Protein AF-A0A9N9HLI1-F1 (afdb_monomer_lite)

Secondary structure (DSSP, 8-state):
-------HHHHHHHT-SSHHHHHHHHHHH-HHHHHHHHHHHHHHHIIIIIS-----------------SS-TTSPPPPPPHHHHHHHHHHHHHTTTS-HHHHHHHHHHHHHT-TTSGGG--

pLDDT: mean 71.02, std 17.31, range [34.47, 93.25]

Foldseek 3Di:
DDDPDDDPLSVLVVPAPALVSSLVVCCVPPVPCCVVCVVVSVVVRCVVPVPPPPDDDDDDDDDDPDDPPDPPDDPDPDDDLLSVQCVVQVVVCVVPDDPVVSVVVSVVCQVVDPSNPVVVD

Sequence (121 aa):
MKVNKKTFLQEIITSSKSKKELIKKLSREDPEYLIENLKNIEYVANIIYETPKNVNNKESESENDNNEELLKKKTKKSPTPYNNFVKKEYPKLKDDYEHDQILRVIGTRWKTSPKNPKNNS

Radius of gyration: 20.71 Å; chains: 1; bounding box: 43×42×48 Å

InterPro domains:
  IPR036910 High mobility group box domain superfamily [SSF47095] (72-118)

Organism: NCBI:txid1348616

Structure (mmCIF, N/CA/C/O backbone):
data_AF-A0A9N9HLI1-F1
#
_entry.id   AF-A0A9N9HLI1-F1
#
loop_
_atom_site.group_PDB
_atom_site.id
_atom_site.type_symbol
_atom_site.label_atom_id
_atom_site.label_alt_id
_atom_site.label_comp_id
_atom_site.label_asym_id
_atom_site.label_entity_id
_atom_site.label_seq_id
_atom_site.pdbx_PDB_ins_code
_atom_site.Cartn_x
_atom_site.Cartn_y
_atom_site.Cartn_z
_atom_site.occupancy
_atom_site.B_iso_or_equiv
_atom_site.auth_seq_id
_atom_site.auth_comp_id
_atom_site.auth_asym_id
_atom_site.auth_atom_id
_atom_site.pdbx_PDB_model_num
ATOM 1 N N . MET A 1 1 ? 7.138 -20.804 -21.938 1.00 43.19 1 MET A N 1
ATOM 2 C CA . MET A 1 1 ? 8.103 -19.750 -21.547 1.00 43.19 1 MET A CA 1
ATOM 3 C C . MET A 1 1 ? 7.328 -18.481 -21.217 1.00 43.19 1 MET A C 1
ATOM 5 O O . MET A 1 1 ? 6.696 -17.939 -22.112 1.00 43.19 1 MET A O 1
ATOM 9 N N . LYS A 1 2 ? 7.299 -18.033 -19.954 1.00 45.66 2 LYS A N 1
ATOM 10 C CA . LYS A 1 2 ? 6.738 -16.716 -19.602 1.00 45.66 2 LYS A CA 1
ATOM 11 C C . LYS A 1 2 ? 7.844 -15.677 -19.773 1.00 45.66 2 LYS A C 1
ATOM 13 O O . LYS A 1 2 ? 8.841 -15.724 -19.061 1.00 45.66 2 LYS A O 1
ATOM 18 N N . VAL A 1 3 ? 7.692 -14.781 -20.744 1.00 48.59 3 VAL A N 1
ATOM 19 C CA . VAL A 1 3 ? 8.620 -13.663 -20.945 1.00 48.59 3 VAL A CA 1
ATOM 20 C C . VAL A 1 3 ? 8.213 -12.573 -19.960 1.00 48.59 3 VAL A C 1
ATOM 22 O O . VAL A 1 3 ? 7.190 -11.920 -20.151 1.00 48.59 3 VAL A O 1
ATOM 25 N N . ASN A 1 4 ? 8.970 -12.416 -18.876 1.00 53.78 4 ASN A N 1
ATOM 26 C CA . ASN A 1 4 ? 8.754 -11.334 -17.919 1.00 53.78 4 ASN A CA 1
ATOM 27 C C . ASN A 1 4 ? 9.244 -10.032 -18.566 1.00 53.78 4 ASN A C 1
ATOM 29 O O . ASN A 1 4 ? 10.428 -9.701 -18.500 1.00 53.78 4 ASN A O 1
ATOM 33 N N . LYS A 1 5 ? 8.354 -9.331 -19.275 1.00 60.19 5 LYS A N 1
ATOM 34 C CA . LYS A 1 5 ? 8.668 -8.013 -19.830 1.00 60.19 5 LYS A CA 1
ATOM 35 C C . LYS A 1 5 ? 8.666 -7.014 -18.682 1.00 60.19 5 LYS A C 1
ATOM 37 O O . LYS A 1 5 ? 7.616 -6.745 -18.102 1.00 60.19 5 LYS A O 1
ATOM 42 N N . LYS A 1 6 ? 9.847 -6.502 -18.342 1.00 70.62 6 LYS A N 1
ATOM 43 C CA . LYS A 1 6 ? 9.965 -5.378 -17.417 1.00 70.62 6 LYS A CA 1
ATOM 44 C C . LYS A 1 6 ? 9.283 -4.166 -18.038 1.00 70.62 6 LYS A C 1
ATOM 46 O O . LYS A 1 6 ? 9.361 -3.955 -19.246 1.00 70.62 6 LYS A O 1
ATOM 51 N N . THR A 1 7 ? 8.587 -3.393 -17.216 1.00 78.38 7 THR A N 1
ATOM 52 C CA . THR A 1 7 ? 8.066 -2.103 -17.669 1.00 78.38 7 THR A CA 1
ATOM 53 C C . THR A 1 7 ? 9.225 -1.125 -17.842 1.00 78.38 7 THR A C 1
ATOM 55 O O . THR A 1 7 ? 10.256 -1.244 -17.180 1.00 78.38 7 THR A O 1
ATOM 58 N N . PHE A 1 8 ? 9.047 -0.124 -18.696 1.00 72.75 8 PHE A N 1
ATOM 59 C CA . PHE A 1 8 ? 10.024 0.945 -18.909 1.00 72.75 8 PHE A CA 1
ATOM 60 C C . PHE A 1 8 ? 10.506 1.588 -17.590 1.00 72.75 8 PHE A C 1
ATOM 62 O O . PHE A 1 8 ? 11.700 1.764 -17.356 1.00 72.75 8 PHE A O 1
ATOM 69 N N . LEU A 1 9 ? 9.583 1.817 -16.651 1.00 67.56 9 LEU A N 1
ATOM 70 C CA . LEU A 1 9 ? 9.904 2.316 -15.312 1.00 67.56 9 LEU A CA 1
ATOM 71 C C . LEU A 1 9 ? 10.782 1.346 -14.510 1.00 67.56 9 LEU A C 1
ATOM 73 O O . LEU A 1 9 ? 11.715 1.771 -13.830 1.00 67.56 9 LEU A O 1
ATOM 77 N N . GLN A 1 10 ? 10.524 0.040 -14.599 1.00 74.81 10 GLN A N 1
ATOM 78 C CA . GLN A 1 10 ? 11.361 -0.968 -13.944 1.00 74.81 10 GLN A CA 1
ATOM 79 C C . GLN A 1 10 ? 12.767 -1.015 -14.550 1.00 74.81 10 GLN A C 1
ATOM 81 O O . GLN A 1 10 ? 13.736 -1.222 -13.817 1.00 74.81 10 GLN A O 1
ATOM 86 N N . GLU A 1 11 ? 12.913 -0.794 -15.855 1.00 78.69 11 GLU A N 1
ATOM 87 C CA . GLU A 1 11 ? 14.224 -0.694 -16.510 1.00 78.69 11 GLU A CA 1
ATOM 88 C C . GLU A 1 11 ? 14.999 0.547 -16.049 1.00 78.69 11 GLU A C 1
ATOM 90 O O . GLU A 1 11 ? 16.181 0.451 -15.702 1.00 78.69 11 GLU A O 1
ATOM 95 N N . ILE A 1 12 ? 14.338 1.700 -15.933 1.00 77.81 12 ILE A N 1
ATOM 96 C CA . ILE A 1 12 ? 14.969 2.926 -15.423 1.00 77.81 12 ILE A CA 1
ATOM 97 C C . ILE A 1 12 ? 15.395 2.761 -13.958 1.00 77.81 12 ILE A C 1
ATOM 99 O O . ILE A 1 12 ? 16.516 3.135 -13.599 1.00 77.81 12 ILE A O 1
ATOM 103 N N . ILE A 1 13 ? 14.543 2.164 -13.119 1.00 77.56 13 ILE A N 1
ATOM 104 C CA . ILE A 1 13 ? 14.856 1.912 -11.705 1.00 77.56 13 ILE A CA 1
ATOM 105 C C . ILE A 1 13 ? 16.039 0.948 -11.587 1.00 77.56 13 ILE A C 1
ATOM 107 O O . ILE A 1 13 ? 17.009 1.249 -10.895 1.00 77.56 13 ILE A O 1
ATOM 111 N N . THR A 1 14 ? 16.002 -0.183 -12.297 1.00 78.56 14 THR A N 1
ATOM 112 C CA . THR A 1 14 ? 17.055 -1.209 -12.198 1.00 78.56 14 THR A CA 1
ATOM 113 C C . THR A 1 14 ? 18.383 -0.784 -12.827 1.00 78.56 14 THR A C 1
ATOM 115 O O . THR A 1 14 ? 19.431 -1.272 -12.411 1.00 78.56 14 THR A O 1
ATOM 118 N N . SER A 1 15 ? 18.372 0.147 -13.784 1.00 79.19 15 SER A N 1
ATOM 119 C CA . SER A 1 15 ? 19.589 0.678 -14.416 1.00 79.19 15 SER A CA 1
ATOM 120 C C . SER A 1 15 ? 20.225 1.862 -13.676 1.00 79.19 15 SER A C 1
ATOM 122 O O . SER A 1 15 ? 21.291 2.335 -14.081 1.00 79.19 15 SER A O 1
ATOM 124 N N . SER A 1 16 ? 19.589 2.390 -12.630 1.00 82.06 16 SER A N 1
ATOM 125 C CA . SER A 1 16 ? 20.070 3.566 -11.896 1.00 82.06 16 SER A CA 1
ATOM 126 C C . SER A 1 16 ? 20.941 3.179 -10.702 1.00 82.06 16 SER A C 1
ATOM 128 O O . SER A 1 16 ? 20.543 2.379 -9.860 1.00 82.06 16 SER A O 1
ATOM 130 N N . LYS A 1 17 ? 22.134 3.779 -10.581 1.00 80.94 17 LYS A N 1
ATOM 131 C CA . LYS A 1 17 ? 23.092 3.433 -9.513 1.00 80.94 17 LYS A CA 1
ATOM 132 C C . LYS A 1 17 ? 22.940 4.297 -8.261 1.00 80.94 17 LYS A C 1
ATOM 134 O O . LYS A 1 17 ? 23.508 3.980 -7.221 1.00 80.94 17 LYS A O 1
ATOM 139 N N . SER A 1 18 ? 22.197 5.400 -8.350 1.00 76.31 18 SER A N 1
ATOM 140 C CA . SER A 1 18 ? 21.976 6.330 -7.240 1.00 76.31 18 SER A CA 1
ATOM 141 C C . SER A 1 18 ? 20.653 7.085 -7.374 1.00 76.31 18 SER A C 1
ATOM 143 O O . SER A 1 18 ? 20.154 7.275 -8.484 1.00 76.31 18 SER A O 1
ATOM 145 N N . LYS A 1 19 ? 20.141 7.611 -6.250 1.00 72.12 19 LYS A N 1
ATOM 146 C CA . LYS A 1 19 ? 18.962 8.500 -6.187 1.00 72.12 19 LYS A CA 1
ATOM 147 C C . LYS A 1 19 ? 19.048 9.656 -7.189 1.00 72.12 19 LYS A C 1
ATOM 149 O O . LYS A 1 19 ? 18.105 9.910 -7.931 1.00 72.12 19 LYS A O 1
ATOM 154 N N . LYS A 1 20 ? 20.205 10.323 -7.262 1.00 75.44 20 LYS A N 1
ATOM 155 C CA . LYS A 1 20 ? 20.428 11.459 -8.171 1.00 75.44 20 LYS A CA 1
ATOM 156 C C . LYS A 1 20 ? 20.383 11.045 -9.646 1.00 75.44 20 LYS A C 1
ATOM 158 O O . LYS A 1 20 ? 19.895 11.805 -10.477 1.00 75.44 20 LYS A O 1
ATOM 163 N N . GLU A 1 21 ? 20.883 9.854 -9.974 1.00 75.19 21 GLU A N 1
ATOM 164 C CA . GLU A 1 21 ? 20.860 9.323 -11.341 1.00 75.19 21 GLU A CA 1
ATOM 165 C C . GLU A 1 21 ? 19.450 8.893 -11.764 1.00 75.19 21 GLU A C 1
ATOM 167 O O . GLU A 1 21 ? 19.029 9.228 -12.870 1.00 75.19 21 GLU A O 1
ATOM 172 N N . LEU A 1 22 ? 18.707 8.235 -10.868 1.00 79.88 22 LEU A N 1
ATOM 173 C CA . LEU A 1 22 ? 17.322 7.818 -11.096 1.00 79.88 22 LEU A CA 1
ATOM 174 C C . LEU A 1 22 ? 16.418 9.012 -11.402 1.00 79.88 22 LEU A C 1
ATOM 176 O O . LEU A 1 22 ? 15.719 9.020 -12.413 1.00 79.88 22 LEU A O 1
ATOM 180 N N . ILE A 1 23 ? 16.492 10.049 -10.562 1.00 72.25 23 ILE A N 1
ATOM 181 C CA . ILE A 1 23 ? 15.722 11.281 -10.755 1.00 72.25 23 ILE A CA 1
ATOM 182 C C . ILE A 1 23 ? 16.087 11.911 -12.103 1.00 72.25 23 ILE A C 1
ATOM 184 O O . ILE A 1 23 ? 15.197 12.248 -12.870 1.00 72.25 23 ILE A O 1
ATOM 188 N N . LYS A 1 24 ? 17.379 11.990 -12.451 1.00 73.69 24 LYS A N 1
ATOM 189 C CA . LYS A 1 24 ? 17.833 12.581 -13.721 1.00 73.69 24 LYS A CA 1
ATOM 190 C C . LYS A 1 24 ? 17.352 11.813 -14.960 1.00 73.69 24 LYS A C 1
ATOM 192 O O . LYS A 1 24 ? 17.070 12.450 -15.973 1.00 73.69 24 LYS A O 1
ATOM 197 N N . LYS A 1 25 ? 17.295 10.476 -14.907 1.00 74.31 25 LYS A N 1
ATOM 198 C CA . LYS A 1 25 ? 16.776 9.642 -16.006 1.00 74.31 25 LYS A CA 1
ATOM 199 C C . LYS A 1 25 ? 15.261 9.797 -16.148 1.00 74.31 25 LYS A C 1
ATOM 201 O O . LYS A 1 25 ? 14.798 10.081 -17.246 1.00 74.31 25 LYS A O 1
ATOM 206 N N . LEU A 1 26 ? 14.517 9.740 -15.040 1.00 75.06 26 LEU A N 1
ATOM 207 C CA . LEU A 1 26 ? 13.068 9.974 -15.036 1.00 75.06 26 LEU A CA 1
ATOM 208 C C . LEU A 1 26 ? 12.714 11.384 -15.528 1.00 75.06 26 LEU A C 1
ATOM 210 O O . LEU A 1 26 ? 11.857 11.521 -16.387 1.00 75.06 26 LEU A O 1
ATOM 214 N N . SER A 1 27 ? 13.432 12.424 -15.084 1.00 70.44 27 SER A N 1
ATOM 215 C CA . SER A 1 27 ? 13.210 13.802 -15.556 1.00 70.44 27 SER A CA 1
ATOM 216 C C . SER A 1 27 ? 13.443 13.983 -17.056 1.00 70.44 27 SER A C 1
ATOM 218 O O . SER A 1 27 ? 12.910 14.923 -17.635 1.00 70.44 27 SER A O 1
ATOM 220 N N . ARG A 1 28 ? 14.308 13.164 -17.667 1.00 73.12 28 ARG A N 1
ATOM 221 C CA . ARG A 1 28 ? 14.642 13.266 -19.093 1.00 73.12 28 ARG A CA 1
ATOM 222 C C . ARG A 1 28 ? 13.663 12.518 -19.978 1.00 73.12 28 ARG A C 1
ATOM 224 O O . ARG A 1 28 ? 13.389 13.002 -21.068 1.00 73.12 28 ARG A O 1
ATOM 231 N N . GLU A 1 29 ? 13.214 11.347 -19.543 1.00 70.44 29 GLU A N 1
ATOM 232 C CA . GLU A 1 29 ? 12.400 10.475 -20.389 1.00 70.44 29 GLU A CA 1
ATOM 233 C C . GLU A 1 29 ? 10.897 10.589 -20.119 1.00 70.44 29 GLU A C 1
ATOM 235 O O . GLU A 1 29 ? 10.121 10.387 -21.045 1.00 70.44 29 GLU A O 1
ATOM 240 N N . ASP A 1 30 ? 10.480 10.970 -18.905 1.00 68.06 30 ASP A N 1
ATOM 241 C CA . ASP A 1 30 ? 9.068 11.202 -18.577 1.00 68.06 30 ASP A CA 1
ATOM 242 C C . ASP A 1 30 ? 8.902 12.264 -17.462 1.00 68.06 30 ASP A C 1
ATOM 244 O O . ASP A 1 30 ? 8.787 11.945 -16.267 1.00 68.06 30 ASP A O 1
ATOM 248 N N . PRO A 1 31 ? 8.943 13.561 -17.823 1.00 65.25 31 PRO A N 1
ATOM 249 C CA . PRO A 1 31 ? 8.857 14.647 -16.854 1.00 65.25 31 PRO A CA 1
ATOM 250 C C . PRO A 1 31 ? 7.470 14.761 -16.207 1.00 65.25 31 PRO A C 1
ATOM 252 O O . PRO A 1 31 ? 7.391 15.168 -15.050 1.00 65.25 31 PRO A O 1
ATOM 255 N N . GLU A 1 32 ? 6.392 14.391 -16.904 1.00 62.81 32 GLU A N 1
ATOM 256 C CA . GLU A 1 32 ? 5.023 14.451 -16.371 1.00 62.81 32 GLU A CA 1
ATOM 257 C C . GLU A 1 32 ? 4.792 13.364 -15.319 1.00 62.81 32 GLU A C 1
ATOM 259 O O . GLU A 1 32 ? 4.321 13.675 -14.221 1.00 62.81 32 GLU A O 1
ATOM 264 N N . TYR A 1 33 ? 5.236 12.128 -15.582 1.00 65.94 33 TYR A N 1
ATOM 265 C CA . TYR A 1 33 ? 5.204 11.053 -14.590 1.00 65.94 33 TYR A CA 1
ATOM 266 C C . TYR A 1 33 ? 6.021 11.404 -13.348 1.00 65.94 33 TYR A C 1
ATOM 268 O O . TYR A 1 33 ? 5.592 11.138 -12.222 1.00 65.94 33 TYR A O 1
ATOM 276 N N . LEU A 1 34 ? 7.194 12.021 -13.536 1.00 65.94 34 LEU A N 1
ATOM 277 C CA . LEU A 1 34 ? 7.996 12.510 -12.422 1.00 65.94 34 LEU A CA 1
ATOM 278 C C . LEU A 1 34 ? 7.225 13.562 -11.621 1.00 65.94 34 LEU A C 1
ATOM 280 O O . LEU A 1 34 ? 7.170 13.447 -10.403 1.00 65.94 34 LEU A O 1
ATOM 284 N N . ILE A 1 35 ? 6.617 14.556 -12.271 1.00 65.94 35 ILE A N 1
ATOM 285 C CA . ILE A 1 35 ? 5.874 15.622 -11.585 1.00 65.94 35 ILE A CA 1
ATOM 286 C C . ILE A 1 35 ? 4.711 15.052 -10.763 1.00 65.94 35 ILE A C 1
ATOM 288 O O . ILE A 1 35 ? 4.567 15.400 -9.589 1.00 65.94 35 ILE A O 1
ATOM 292 N N . GLU A 1 36 ? 3.927 14.144 -11.342 1.00 67.00 36 GLU A N 1
ATOM 293 C CA . GLU A 1 36 ? 2.790 13.505 -10.671 1.00 67.00 36 GLU A CA 1
ATOM 294 C C . GLU A 1 36 ? 3.236 12.617 -9.495 1.00 67.00 36 GLU A C 1
ATOM 296 O O . GLU A 1 36 ? 2.612 12.610 -8.431 1.00 67.00 36 GLU A O 1
ATOM 301 N N . ASN A 1 37 ? 4.362 11.913 -9.647 1.00 66.50 37 ASN A N 1
ATOM 302 C CA . ASN A 1 37 ? 4.812 10.889 -8.703 1.00 66.50 37 ASN A CA 1
ATOM 303 C C . ASN A 1 37 ? 6.036 11.285 -7.867 1.00 66.50 37 ASN A C 1
ATOM 305 O O . ASN A 1 37 ? 6.588 10.438 -7.164 1.00 66.50 37 ASN A O 1
ATOM 309 N N . LEU A 1 38 ? 6.452 12.554 -7.877 1.00 67.06 38 LEU A N 1
ATOM 310 C CA . LEU A 1 38 ? 7.659 13.057 -7.199 1.00 67.06 38 LEU A CA 1
ATOM 311 C C . LEU A 1 38 ? 7.714 12.647 -5.723 1.00 67.06 38 LEU A C 1
ATOM 313 O O . LEU A 1 38 ? 8.739 12.153 -5.260 1.00 67.06 38 LEU A O 1
ATOM 317 N N . LYS A 1 39 ? 6.589 12.767 -5.006 1.00 64.38 39 LYS A N 1
ATOM 318 C CA . LYS A 1 39 ? 6.475 12.366 -3.592 1.00 64.38 39 LYS A CA 1
ATOM 319 C C . LYS A 1 39 ? 6.661 10.858 -3.392 1.00 64.38 39 LYS A C 1
ATOM 321 O O . LYS A 1 39 ? 7.292 10.440 -2.425 1.00 64.38 39 LYS A O 1
ATOM 326 N N . ASN A 1 40 ? 6.140 10.046 -4.312 1.00 71.69 40 ASN A N 1
ATOM 327 C CA . ASN A 1 40 ? 6.269 8.588 -4.270 1.00 71.69 40 ASN A CA 1
ATOM 328 C C . ASN A 1 40 ? 7.701 8.155 -4.616 1.00 71.69 40 ASN A C 1
ATOM 330 O O . ASN A 1 40 ? 8.255 7.273 -3.964 1.00 71.69 40 ASN A O 1
ATOM 334 N N . ILE A 1 41 ? 8.324 8.806 -5.600 1.00 67.12 41 ILE A N 1
ATOM 335 C CA . ILE A 1 41 ? 9.710 8.555 -6.013 1.00 67.12 41 ILE A CA 1
ATOM 336 C C . ILE A 1 41 ? 10.683 8.959 -4.903 1.00 67.12 41 ILE A C 1
ATOM 338 O O . ILE A 1 41 ? 11.610 8.209 -4.607 1.00 67.12 41 ILE A O 1
ATOM 342 N N . GLU A 1 42 ? 10.463 10.101 -4.250 1.00 67.06 42 GLU A N 1
ATOM 343 C CA . GLU A 1 42 ? 11.259 10.546 -3.103 1.00 67.06 42 GLU A CA 1
ATOM 344 C C . GLU A 1 42 ? 11.142 9.568 -1.928 1.00 67.06 42 GLU A C 1
ATOM 346 O O . GLU A 1 42 ? 12.157 9.156 -1.363 1.00 67.06 42 GLU A O 1
ATOM 351 N N . TYR A 1 43 ? 9.924 9.115 -1.624 1.00 69.81 43 TYR A N 1
ATOM 352 C CA . TYR A 1 43 ? 9.673 8.104 -0.601 1.00 69.81 43 TYR A CA 1
ATOM 353 C C . TYR A 1 43 ? 10.395 6.777 -0.893 1.00 69.81 43 TYR A C 1
ATOM 355 O O . TYR A 1 43 ? 11.112 6.256 -0.036 1.00 69.81 43 TYR A O 1
ATOM 363 N N . VAL A 1 44 ? 10.274 6.251 -2.117 1.00 65.94 44 VAL A N 1
ATOM 364 C CA . VAL A 1 44 ? 10.951 5.014 -2.544 1.00 65.94 44 VAL A CA 1
ATOM 365 C C . VAL A 1 44 ? 12.471 5.184 -2.531 1.00 65.94 44 VAL A C 1
ATOM 367 O O . VAL A 1 44 ? 13.190 4.301 -2.066 1.00 65.94 44 VAL A O 1
ATOM 370 N N . ALA A 1 45 ? 12.984 6.326 -2.985 1.00 65.50 45 ALA A N 1
ATOM 371 C CA . ALA A 1 45 ? 14.413 6.595 -2.976 1.00 65.50 45 ALA A CA 1
ATOM 372 C C . ALA A 1 45 ? 14.981 6.693 -1.552 1.00 65.50 45 ALA A C 1
ATOM 374 O O . ALA A 1 45 ? 16.094 6.221 -1.324 1.00 65.50 45 ALA A O 1
ATOM 375 N N . ASN A 1 46 ? 14.227 7.234 -0.590 1.00 68.50 46 ASN A N 1
ATOM 376 C CA . ASN A 1 46 ? 14.633 7.240 0.818 1.00 68.50 46 ASN A CA 1
ATOM 377 C C . ASN A 1 46 ? 14.709 5.812 1.377 1.00 68.50 46 ASN A C 1
ATOM 379 O O . ASN A 1 46 ? 15.683 5.475 2.045 1.00 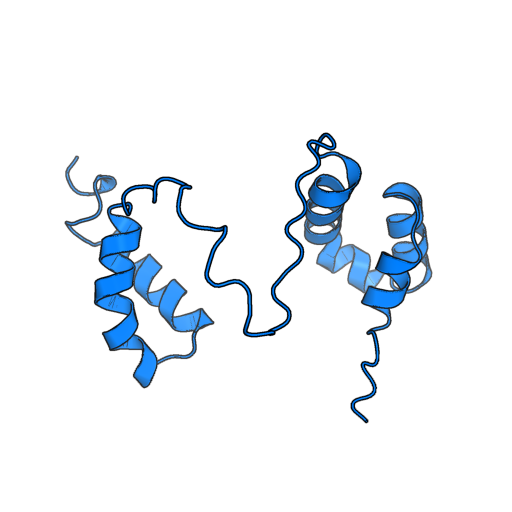68.50 46 ASN A O 1
ATOM 383 N N . ILE A 1 47 ? 13.752 4.945 1.024 1.00 67.94 47 ILE A N 1
ATOM 384 C CA . ILE A 1 47 ? 13.777 3.521 1.401 1.00 67.94 47 ILE A CA 1
ATOM 385 C C . ILE A 1 47 ? 14.986 2.792 0.791 1.00 67.94 47 ILE A C 1
ATOM 387 O O . ILE A 1 47 ? 15.627 1.980 1.458 1.00 67.94 47 ILE A O 1
ATOM 391 N N . ILE A 1 48 ? 15.318 3.058 -0.471 1.00 66.12 48 ILE A N 1
ATOM 392 C CA . ILE A 1 48 ? 16.381 2.319 -1.169 1.00 66.12 48 ILE A CA 1
ATOM 393 C C . ILE A 1 48 ? 17.777 2.826 -0.787 1.00 66.12 48 ILE A C 1
ATOM 395 O O . ILE A 1 48 ? 18.698 2.024 -0.627 1.00 66.12 48 ILE A O 1
ATOM 399 N N . TYR A 1 49 ? 17.954 4.143 -0.665 1.00 63.75 49 TYR A N 1
ATOM 400 C CA . TYR A 1 49 ? 19.283 4.758 -0.617 1.00 63.75 49 TYR A CA 1
ATOM 401 C C . TYR A 1 49 ? 19.635 5.429 0.713 1.00 63.75 49 TYR A C 1
ATOM 403 O O . TYR A 1 49 ? 20.823 5.572 0.994 1.00 63.75 49 TYR A O 1
ATOM 411 N N . GLU A 1 50 ? 18.654 5.847 1.516 1.00 63.88 50 GLU A N 1
ATOM 412 C CA . GLU A 1 50 ? 18.900 6.566 2.779 1.00 63.88 50 GLU A CA 1
ATOM 413 C C . GLU A 1 50 ? 18.669 5.695 4.017 1.00 63.88 50 GLU A C 1
ATOM 415 O O . GLU A 1 50 ? 19.166 6.012 5.099 1.00 63.88 50 GLU A O 1
ATOM 420 N N . THR A 1 51 ? 17.987 4.557 3.876 1.00 52.78 51 THR A N 1
ATOM 421 C CA . THR A 1 51 ? 17.918 3.574 4.956 1.00 52.78 51 THR A CA 1
ATOM 422 C C . THR A 1 51 ? 19.323 3.017 5.204 1.00 52.78 51 THR A C 1
ATOM 424 O O . THR A 1 51 ? 19.947 2.506 4.268 1.00 52.78 51 THR A O 1
ATOM 427 N N . PRO A 1 52 ? 19.862 3.088 6.438 1.00 48.25 52 PRO A N 1
ATOM 428 C CA . PRO A 1 52 ? 21.149 2.480 6.739 1.00 48.25 52 PRO A CA 1
ATOM 429 C C . PRO A 1 52 ? 21.082 1.004 6.347 1.00 48.25 52 PRO A C 1
ATOM 431 O O . PRO A 1 52 ? 20.112 0.325 6.689 1.00 48.25 52 PRO A O 1
ATOM 434 N N . LYS A 1 53 ? 22.099 0.519 5.618 1.00 50.56 53 LYS A N 1
ATOM 435 C CA . LYS A 1 53 ? 22.290 -0.901 5.287 1.00 50.56 53 LYS A CA 1
ATOM 436 C C . LYS A 1 53 ? 22.443 -1.721 6.574 1.00 50.56 53 LYS A C 1
ATOM 438 O O . LYS A 1 53 ? 23.529 -2.182 6.905 1.00 50.56 53 LYS A O 1
ATOM 443 N N . ASN A 1 54 ? 21.355 -1.935 7.301 1.00 42.06 54 ASN A N 1
ATOM 444 C CA . ASN A 1 54 ? 21.202 -3.106 8.134 1.00 42.06 54 ASN A CA 1
ATOM 445 C C . ASN A 1 54 ? 20.693 -4.199 7.200 1.00 42.06 54 ASN A C 1
ATOM 447 O O . ASN A 1 54 ? 19.498 -4.331 6.936 1.00 42.06 54 ASN A O 1
ATOM 451 N N . VAL A 1 55 ? 21.660 -4.882 6.596 1.00 48.03 55 VAL A N 1
ATOM 452 C CA . VAL A 1 55 ? 21.449 -6.017 5.712 1.00 48.03 55 VAL A CA 1
ATOM 453 C C . VAL A 1 55 ? 20.659 -7.062 6.484 1.00 48.03 55 VAL A C 1
ATOM 455 O O . VAL A 1 55 ? 21.200 -7.767 7.324 1.00 48.03 55 VAL A O 1
ATOM 458 N N . ASN A 1 56 ? 19.371 -7.159 6.183 1.00 36.06 56 ASN A N 1
ATOM 459 C CA . ASN A 1 56 ? 18.688 -8.436 6.094 1.00 36.06 56 ASN A CA 1
ATOM 460 C C . ASN A 1 56 ? 17.549 -8.298 5.091 1.00 36.06 56 ASN A C 1
ATOM 462 O O . ASN A 1 56 ? 16.442 -7.867 5.412 1.00 36.06 56 ASN A O 1
ATOM 466 N N . ASN A 1 57 ? 17.909 -8.657 3.860 1.00 49.31 57 ASN A N 1
ATOM 467 C CA . ASN A 1 57 ? 17.054 -8.875 2.708 1.00 49.31 57 ASN A CA 1
ATOM 468 C C . ASN A 1 57 ? 15.677 -9.417 3.098 1.00 49.31 57 ASN A C 1
ATOM 470 O O . ASN A 1 57 ? 15.548 -10.497 3.678 1.00 49.31 57 ASN A O 1
ATOM 474 N N . LYS A 1 58 ? 14.648 -8.689 2.677 1.00 42.00 58 LYS A N 1
ATOM 475 C CA . LYS A 1 58 ? 13.356 -9.262 2.323 1.00 42.00 58 LYS A CA 1
ATOM 476 C C . LYS A 1 58 ? 12.895 -8.598 1.036 1.00 42.00 58 LYS A C 1
ATOM 478 O O . LYS A 1 58 ? 12.112 -7.655 1.050 1.00 42.00 58 LYS A O 1
ATOM 483 N N . GLU A 1 59 ? 13.430 -9.104 -0.067 1.00 40.47 59 GLU A N 1
ATOM 484 C CA . GLU A 1 59 ? 12.668 -9.151 -1.303 1.00 40.47 59 GLU A CA 1
ATOM 485 C C . GLU A 1 59 ? 11.574 -10.208 -1.122 1.00 40.47 59 GLU A C 1
ATOM 487 O O . GLU A 1 59 ? 11.817 -11.328 -0.669 1.00 40.47 59 GLU A O 1
ATOM 492 N N . SER A 1 60 ? 10.357 -9.737 -1.361 1.00 40.34 60 SER A N 1
ATOM 493 C CA . SER A 1 60 ? 9.208 -10.436 -1.926 1.00 40.34 60 SER A CA 1
ATOM 494 C C . SER A 1 60 ? 9.397 -11.907 -2.303 1.00 40.34 60 SER A C 1
ATOM 496 O O . SER A 1 60 ? 10.237 -12.262 -3.128 1.00 40.34 60 SER A O 1
ATOM 498 N N . GLU A 1 61 ? 8.489 -12.704 -1.743 1.00 37.16 61 GLU A N 1
ATOM 499 C CA . GLU A 1 61 ? 7.942 -13.947 -2.281 1.00 37.16 61 GLU A CA 1
ATOM 500 C C . GLU A 1 61 ? 8.037 -14.032 -3.814 1.00 37.16 61 GLU A C 1
ATOM 502 O O . GLU A 1 61 ? 7.338 -13.337 -4.549 1.00 37.16 61 GLU A O 1
ATOM 507 N N . SER A 1 62 ? 8.893 -14.938 -4.281 1.00 34.47 62 SER A N 1
ATOM 508 C CA . SER A 1 62 ? 8.510 -15.845 -5.355 1.00 34.47 62 SER A CA 1
ATOM 509 C C . SER A 1 62 ? 8.279 -17.203 -4.708 1.00 34.47 62 SER A C 1
ATOM 511 O O . SER A 1 62 ? 9.061 -17.651 -3.868 1.00 34.47 62 SER A O 1
ATOM 513 N N . GLU A 1 63 ? 7.137 -17.782 -5.043 1.00 45.47 63 GLU A N 1
ATOM 514 C CA . GLU A 1 63 ? 6.696 -19.110 -4.653 1.00 45.47 63 GLU A CA 1
ATOM 515 C C . GLU A 1 63 ? 7.790 -20.141 -4.953 1.00 45.47 63 GLU A C 1
ATOM 517 O O . GLU A 1 63 ? 8.224 -20.301 -6.094 1.00 45.47 63 GLU A O 1
ATOM 522 N N . ASN A 1 64 ? 8.237 -20.841 -3.916 1.00 34.75 64 ASN A N 1
ATOM 523 C CA . ASN A 1 64 ? 8.655 -22.227 -4.037 1.00 34.75 64 ASN A CA 1
ATOM 524 C C . ASN A 1 64 ? 8.538 -22.873 -2.658 1.00 34.75 64 ASN A C 1
ATOM 526 O O . ASN A 1 64 ? 9.283 -22.556 -1.726 1.00 34.75 64 ASN A O 1
ATOM 530 N N . ASP A 1 65 ? 7.552 -23.759 -2.552 1.00 47.19 65 ASP A N 1
ATOM 531 C CA . ASP A 1 65 ? 7.448 -24.778 -1.520 1.00 47.19 65 ASP A CA 1
ATOM 532 C C . ASP A 1 65 ? 8.814 -25.459 -1.362 1.00 47.19 65 ASP A C 1
ATOM 534 O O . ASP A 1 65 ? 9.369 -25.899 -2.365 1.00 47.19 65 ASP A O 1
ATOM 538 N N . ASN A 1 66 ? 9.374 -25.452 -0.141 1.00 39.75 66 ASN A N 1
ATOM 539 C CA . ASN A 1 66 ? 10.488 -26.280 0.387 1.00 39.75 66 ASN A CA 1
ATOM 540 C C . ASN A 1 66 ? 11.384 -25.513 1.386 1.00 39.75 66 ASN A C 1
ATOM 542 O O . ASN A 1 66 ? 12.611 -25.553 1.300 1.00 39.75 66 ASN A O 1
ATOM 546 N N . ASN A 1 67 ? 10.814 -24.803 2.365 1.00 39.34 67 ASN A N 1
ATOM 547 C CA . ASN A 1 67 ? 11.622 -24.261 3.472 1.00 39.34 67 ASN A CA 1
ATOM 548 C C . ASN A 1 67 ? 10.894 -24.336 4.820 1.00 39.34 67 ASN A C 1
ATOM 550 O O . ASN A 1 67 ? 10.840 -23.392 5.613 1.00 39.34 67 ASN A O 1
ATOM 554 N N . GLU A 1 68 ? 10.301 -25.501 5.059 1.00 44.44 68 GLU A N 1
ATOM 555 C CA . GLU A 1 68 ? 9.510 -25.840 6.235 1.00 44.44 68 GLU A CA 1
ATOM 556 C C . GLU A 1 68 ? 10.383 -26.268 7.431 1.00 44.44 68 GLU A C 1
ATOM 558 O O . GLU A 1 68 ? 10.047 -27.207 8.135 1.00 44.44 68 GLU A O 1
ATOM 563 N N . GLU A 1 69 ? 11.516 -25.610 7.713 1.00 47.53 69 GLU A N 1
ATOM 564 C CA . GLU A 1 69 ? 12.268 -25.973 8.932 1.00 47.53 69 GLU A CA 1
ATOM 565 C C . GLU A 1 69 ? 12.967 -24.821 9.670 1.00 47.53 69 GLU A C 1
ATOM 567 O O . GLU A 1 69 ? 13.106 -24.886 10.891 1.00 47.53 69 GLU A O 1
ATOM 572 N N . LEU A 1 70 ? 13.290 -23.693 9.019 1.00 40.94 70 LEU A N 1
ATOM 573 C CA . LEU A 1 70 ? 14.139 -22.662 9.650 1.00 40.94 70 LEU A CA 1
ATOM 574 C C . LEU A 1 70 ? 13.432 -21.398 10.192 1.00 40.94 70 LEU A C 1
ATOM 576 O O . LEU A 1 70 ? 14.071 -20.569 10.840 1.00 40.94 70 LEU A O 1
ATOM 580 N N . LEU A 1 71 ? 12.121 -21.215 9.981 1.00 44.28 71 LEU A N 1
ATOM 581 C CA . LEU A 1 71 ? 11.391 -19.986 10.376 1.00 44.28 71 LEU A CA 1
ATOM 582 C C . LEU A 1 71 ? 10.692 -20.042 11.751 1.00 44.28 71 LEU A C 1
ATOM 584 O O . LEU A 1 71 ? 10.081 -19.060 12.191 1.00 44.28 71 LEU A O 1
ATOM 588 N N . LYS A 1 72 ? 10.804 -21.153 12.486 1.00 45.34 72 LYS A N 1
ATOM 589 C CA . LYS A 1 72 ? 10.241 -21.301 13.838 1.00 45.34 72 LYS A CA 1
ATOM 590 C C . LYS A 1 72 ? 11.150 -20.647 14.886 1.00 45.34 72 LYS A C 1
ATOM 592 O O . LYS A 1 72 ? 11.869 -21.370 15.561 1.00 45.34 72 LYS A O 1
ATOM 597 N N . LYS A 1 73 ? 11.120 -19.310 15.038 1.00 50.03 73 LYS A N 1
ATOM 598 C CA . LYS A 1 73 ? 11.415 -18.605 16.324 1.00 50.03 73 LYS A CA 1
ATOM 599 C C . LYS A 1 73 ? 11.340 -17.068 16.304 1.00 50.03 73 LYS A C 1
ATOM 601 O O . LYS A 1 73 ? 11.763 -16.437 17.267 1.00 50.03 73 LYS A O 1
ATOM 606 N N . LYS A 1 74 ? 10.756 -16.416 15.290 1.00 57.03 74 LYS A N 1
ATOM 607 C CA . LYS A 1 74 ? 10.342 -15.008 15.473 1.00 57.03 74 LYS A CA 1
ATOM 608 C C . LYS A 1 74 ? 9.040 -14.997 16.276 1.00 57.03 74 LYS A C 1
ATOM 610 O O . LYS A 1 74 ? 8.021 -15.496 15.801 1.00 57.03 74 LYS A O 1
ATOM 615 N N . THR A 1 75 ? 9.085 -14.490 17.507 1.00 63.72 75 THR A N 1
ATOM 616 C CA . THR A 1 75 ? 7.907 -14.327 18.370 1.00 63.72 75 THR A CA 1
ATOM 617 C C . THR A 1 75 ? 6.845 -13.526 17.618 1.00 63.72 75 THR A C 1
ATOM 619 O O . THR A 1 75 ? 7.071 -12.385 17.210 1.00 63.72 75 THR A O 1
ATOM 622 N N . LYS A 1 76 ? 5.686 -14.146 17.360 1.00 75.44 76 LYS A N 1
ATOM 623 C CA . LYS A 1 76 ? 4.559 -13.468 16.709 1.00 75.44 76 LYS A CA 1
ATOM 624 C C . LYS A 1 76 ? 4.127 -12.315 17.616 1.00 75.44 76 LYS A C 1
ATOM 626 O O . LYS A 1 76 ? 3.745 -12.551 18.759 1.00 75.44 76 LYS A O 1
ATOM 631 N N . LYS A 1 77 ? 4.203 -11.075 17.119 1.00 78.31 77 LYS A N 1
ATOM 632 C CA . LYS A 1 77 ? 3.663 -9.910 17.836 1.00 78.31 77 LYS A CA 1
ATOM 633 C C . LYS A 1 77 ? 2.167 -10.121 18.067 1.00 78.31 77 LYS A C 1
ATOM 635 O O . LYS A 1 77 ? 1.475 -10.643 17.189 1.00 78.31 77 LYS A O 1
ATOM 640 N N . SER A 1 78 ? 1.680 -9.719 19.237 1.00 82.25 78 SER A N 1
ATOM 641 C CA . SER A 1 78 ? 0.255 -9.780 19.540 1.00 82.25 78 SER A CA 1
ATOM 642 C C . SER A 1 78 ? -0.531 -8.906 18.549 1.00 82.25 78 SER A C 1
ATOM 644 O O . SER A 1 78 ? -0.084 -7.806 18.202 1.00 82.25 78 SER A O 1
ATOM 646 N N . PRO A 1 79 ? -1.684 -9.378 18.043 1.00 86.12 79 PRO A N 1
ATOM 647 C CA . PRO A 1 79 ? -2.526 -8.572 17.170 1.00 86.12 79 PRO A CA 1
ATOM 648 C C . PRO A 1 79 ? -3.007 -7.308 17.885 1.00 86.12 79 PRO A C 1
ATOM 650 O O . PRO A 1 79 ? -3.465 -7.367 19.027 1.00 86.12 79 PRO A O 1
ATOM 653 N N . THR A 1 80 ? -2.959 -6.169 17.195 1.00 89.88 80 THR A N 1
ATOM 654 C CA . THR A 1 80 ? -3.542 -4.920 17.698 1.00 89.88 80 THR A CA 1
ATOM 655 C C . THR A 1 80 ? -5.080 -5.004 17.724 1.00 89.88 80 THR A C 1
ATOM 657 O O . THR A 1 80 ? -5.669 -5.829 17.012 1.00 89.88 80 THR A O 1
ATOM 660 N N . PRO A 1 81 ? -5.774 -4.133 18.484 1.00 89.44 81 PRO A N 1
ATOM 661 C CA . PRO A 1 81 ? -7.237 -4.048 18.452 1.00 89.44 81 PRO A CA 1
ATOM 662 C C . PRO A 1 81 ? -7.801 -3.832 17.042 1.00 89.44 81 PRO A C 1
ATOM 664 O O . PRO A 1 81 ? -8.795 -4.460 16.676 1.00 89.44 81 PRO A O 1
ATOM 667 N N . TYR A 1 82 ? -7.120 -3.019 16.227 1.00 91.25 82 TYR A N 1
ATOM 668 C CA . TYR A 1 82 ? -7.471 -2.819 14.822 1.00 91.25 82 TYR A CA 1
ATOM 669 C C . TYR A 1 82 ? -7.309 -4.107 14.004 1.00 91.25 82 TYR A C 1
ATOM 671 O O . TYR A 1 82 ? -8.226 -4.487 13.283 1.00 91.25 82 TYR A O 1
ATOM 679 N N . ASN A 1 83 ? -6.205 -4.844 14.169 1.00 91.56 83 ASN A N 1
ATOM 680 C CA . ASN A 1 83 ? -5.995 -6.112 13.457 1.00 91.56 83 ASN A CA 1
ATOM 681 C C . ASN A 1 83 ? -7.082 -7.138 13.805 1.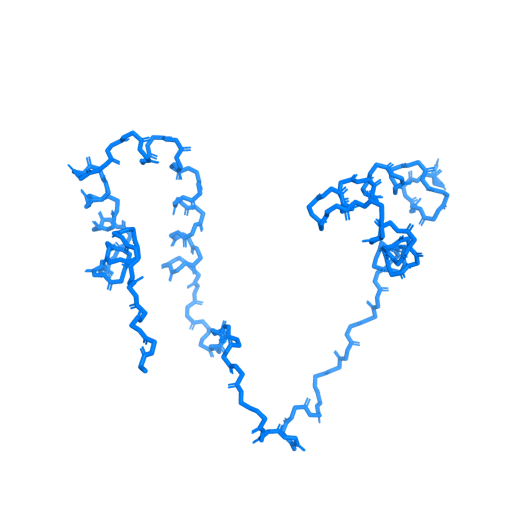00 91.56 83 ASN A C 1
ATOM 683 O O . ASN A 1 83 ? -7.590 -7.837 12.929 1.00 91.56 83 ASN A O 1
ATOM 687 N N . ASN A 1 84 ? -7.481 -7.201 15.078 1.00 91.50 84 ASN A N 1
ATOM 688 C CA . ASN A 1 84 ? -8.580 -8.057 15.523 1.00 91.50 84 ASN A CA 1
ATOM 689 C C . ASN A 1 84 ? -9.931 -7.622 14.941 1.00 91.50 84 ASN A C 1
ATOM 691 O O . ASN A 1 84 ? -10.783 -8.468 14.671 1.00 91.50 84 ASN A O 1
ATOM 695 N N . PHE A 1 85 ? -10.139 -6.319 14.757 1.00 92.25 85 PHE A N 1
ATOM 696 C CA . PHE A 1 85 ? -11.333 -5.780 14.120 1.00 92.25 85 PHE A CA 1
ATOM 697 C C . PHE A 1 85 ? -11.379 -6.124 12.629 1.00 92.25 85 PHE A C 1
ATOM 699 O O . PHE A 1 85 ? -12.362 -6.701 12.171 1.00 92.25 85 PHE A O 1
ATOM 706 N N . VAL A 1 86 ? -10.289 -5.877 11.901 1.00 92.50 86 VAL A N 1
ATOM 707 C CA . VAL A 1 86 ? -10.165 -6.200 10.472 1.00 92.50 86 VAL A CA 1
ATOM 708 C C . VAL A 1 86 ? -10.368 -7.694 10.245 1.00 92.50 86 VAL A C 1
ATOM 710 O O . VAL A 1 86 ? -11.179 -8.068 9.409 1.00 92.50 86 VAL A O 1
ATOM 713 N N . LYS A 1 87 ? -9.741 -8.565 11.047 1.00 91.88 87 LYS A N 1
ATOM 714 C CA . LYS A 1 87 ? -9.912 -10.024 10.934 1.00 91.88 87 LYS A CA 1
ATOM 715 C C . LYS A 1 87 ? -11.373 -10.478 11.093 1.00 91.88 87 LYS A C 1
ATOM 717 O O . LYS A 1 87 ? -11.744 -11.512 10.549 1.00 91.88 87 LYS A O 1
ATOM 722 N N . LYS A 1 88 ? -12.196 -9.725 11.833 1.00 91.50 88 LYS 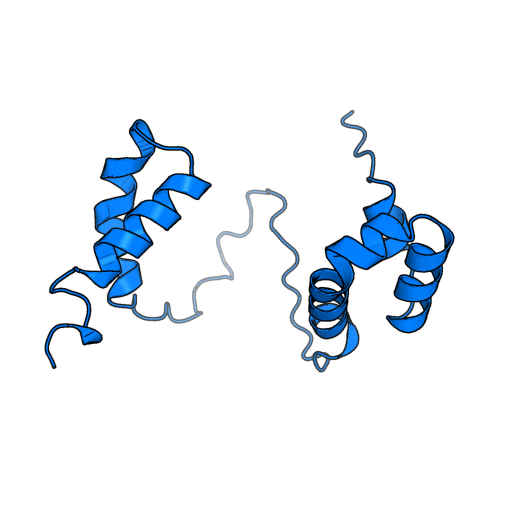A N 1
ATOM 723 C CA . LYS A 1 88 ? -13.627 -10.013 12.031 1.00 91.50 88 LYS A CA 1
ATOM 724 C C . LYS A 1 88 ? -14.518 -9.426 10.935 1.00 91.50 88 LYS A C 1
ATOM 726 O O . LYS A 1 88 ? -15.531 -10.035 10.612 1.00 91.50 88 LYS A O 1
ATOM 731 N N . GLU A 1 89 ? -14.176 -8.257 10.402 1.00 91.38 89 GLU A N 1
ATOM 732 C CA . GLU A 1 89 ? -15.001 -7.547 9.413 1.00 91.38 89 GLU A CA 1
ATOM 733 C C . GLU A 1 89 ? -14.662 -7.924 7.969 1.00 91.38 89 GLU A C 1
ATOM 735 O O . GLU A 1 89 ? -15.557 -8.017 7.138 1.00 91.38 89 GLU A O 1
ATOM 740 N N . TYR A 1 90 ? -13.394 -8.203 7.677 1.00 91.12 90 TYR A N 1
ATOM 741 C CA . TYR A 1 90 ? -12.916 -8.505 6.330 1.00 91.12 90 TYR A CA 1
ATOM 742 C C . TYR A 1 90 ? -13.659 -9.676 5.660 1.00 91.12 90 TYR A C 1
ATOM 744 O O . TYR A 1 90 ? -14.124 -9.502 4.535 1.00 91.12 90 TYR A O 1
ATOM 752 N N . PRO A 1 91 ? -13.886 -10.834 6.319 1.00 92.38 91 PRO A N 1
ATOM 753 C CA . PRO A 1 91 ? -14.602 -11.946 5.692 1.00 92.38 91 PRO A CA 1
ATOM 754 C C . PRO A 1 91 ? -16.071 -11.653 5.380 1.00 92.38 91 PRO A C 1
ATOM 756 O O . PRO A 1 91 ? -16.659 -12.392 4.607 1.00 92.38 91 PRO A O 1
ATOM 759 N N . LYS A 1 92 ? -16.661 -10.617 5.990 1.00 91.56 92 LYS A N 1
ATOM 760 C CA . LYS A 1 92 ? -18.052 -10.210 5.747 1.00 91.56 92 LYS A CA 1
ATOM 761 C C . LYS A 1 92 ? -18.197 -9.285 4.544 1.00 91.56 92 LYS A C 1
ATOM 763 O O . LYS A 1 92 ? -19.310 -9.034 4.123 1.00 91.56 92 LYS A O 1
ATOM 768 N N . LEU A 1 93 ? -17.091 -8.699 4.089 1.00 88.62 93 LEU A N 1
ATOM 769 C CA . LEU A 1 93 ? -17.063 -7.694 3.026 1.00 88.62 93 LEU A CA 1
ATOM 770 C C . LEU A 1 93 ? -16.384 -8.215 1.762 1.00 88.62 93 LEU A C 1
ATOM 772 O O . LEU A 1 93 ? -16.512 -7.594 0.717 1.00 88.62 93 LEU A O 1
ATOM 776 N N . LYS A 1 94 ? -15.661 -9.336 1.858 1.00 88.81 94 LYS A N 1
ATOM 777 C CA . LYS A 1 94 ? -14.908 -9.921 0.742 1.00 88.81 94 LYS A CA 1
ATOM 778 C C . LYS A 1 94 ? -15.780 -10.360 -0.436 1.00 88.81 94 LYS A C 1
ATOM 780 O O . LYS A 1 94 ? -15.264 -10.435 -1.539 1.00 88.81 94 LYS A O 1
ATOM 785 N N . ASP A 1 95 ? -17.045 -10.690 -0.179 1.00 89.94 95 ASP A N 1
ATOM 786 C CA . ASP A 1 95 ? -17.968 -11.173 -1.208 1.00 89.94 95 ASP A CA 1
ATOM 787 C C . ASP A 1 95 ? -18.709 -10.001 -1.884 1.00 89.94 95 ASP A C 1
ATOM 789 O O . ASP A 1 95 ? -19.179 -10.138 -3.008 1.00 89.94 95 ASP A O 1
ATOM 793 N N . ASP A 1 96 ? -18.752 -8.833 -1.226 1.00 89.00 96 ASP A N 1
ATOM 794 C CA . ASP A 1 96 ? -19.501 -7.648 -1.669 1.00 89.00 96 ASP A CA 1
ATOM 795 C C . ASP A 1 96 ? -18.606 -6.535 -2.251 1.00 89.00 96 ASP A C 1
ATOM 797 O O . ASP A 1 96 ? -19.104 -5.613 -2.898 1.00 89.00 96 ASP A O 1
ATOM 801 N N . TYR A 1 97 ? -17.294 -6.569 -1.989 1.00 87.56 97 TYR A N 1
ATOM 802 C CA . TYR A 1 97 ? -16.368 -5.484 -2.321 1.00 87.56 97 TYR A CA 1
ATOM 803 C C . TYR A 1 97 ? -15.006 -5.994 -2.796 1.00 87.56 97 TYR A C 1
ATOM 805 O O . TYR A 1 97 ? -14.470 -6.972 -2.280 1.00 87.56 97 TYR A O 1
ATOM 813 N N . GLU A 1 98 ? -14.386 -5.232 -3.698 1.00 84.25 98 GLU A N 1
ATOM 814 C CA . GLU A 1 98 ? -12.986 -5.410 -4.094 1.00 84.25 98 GLU A CA 1
ATOM 815 C C . GLU A 1 98 ? -12.022 -5.101 -2.938 1.00 84.25 98 GLU A C 1
ATOM 817 O O . GLU A 1 98 ? -12.310 -4.262 -2.077 1.00 84.25 98 GLU A O 1
ATOM 822 N N . HIS A 1 99 ? -10.842 -5.732 -2.939 1.00 80.00 99 HIS A N 1
ATOM 823 C CA . HIS A 1 99 ? -9.861 -5.663 -1.843 1.00 80.00 99 HIS A CA 1
ATOM 824 C C . HIS A 1 99 ? -9.586 -4.233 -1.342 1.00 80.00 99 HIS A C 1
ATOM 826 O O . HIS A 1 99 ? -9.655 -3.956 -0.137 1.00 80.00 99 HIS A O 1
ATOM 832 N N . ASP A 1 100 ? -9.354 -3.309 -2.274 1.00 79.88 100 ASP A N 1
ATOM 833 C CA . ASP A 1 100 ? -9.051 -1.905 -1.982 1.00 79.88 100 ASP A CA 1
ATOM 834 C C . ASP A 1 100 ? -10.235 -1.168 -1.338 1.00 79.88 100 ASP A C 1
ATOM 836 O O . ASP A 1 100 ? -10.066 -0.275 -0.500 1.00 79.88 100 ASP A O 1
ATOM 840 N N . GLN A 1 101 ? -11.460 -1.568 -1.682 1.00 88.56 101 GLN A N 1
ATOM 841 C CA . GLN A 1 101 ? -12.677 -0.997 -1.117 1.00 88.56 101 GLN A CA 1
ATOM 842 C C . GLN A 1 101 ? 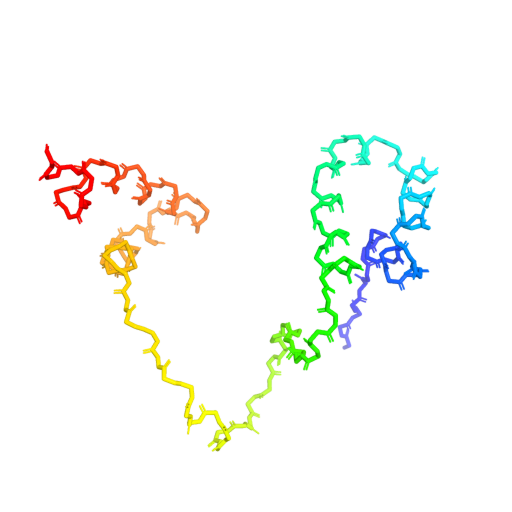-12.978 -1.561 0.273 1.00 88.56 101 GLN A C 1
ATOM 844 O O . GLN A 1 101 ? -13.398 -0.804 1.154 1.00 88.56 101 GLN A O 1
ATOM 849 N N . ILE A 1 102 ? -12.687 -2.843 0.517 1.00 89.25 102 ILE A N 1
ATOM 850 C CA . ILE A 1 102 ? -12.894 -3.492 1.819 1.00 89.25 102 ILE A CA 1
ATOM 851 C C . ILE A 1 102 ? -12.146 -2.740 2.920 1.00 89.25 102 ILE A C 1
ATOM 853 O O . ILE A 1 102 ? -12.736 -2.378 3.941 1.00 89.25 102 ILE A O 1
ATOM 857 N N . LEU A 1 103 ? -10.852 -2.465 2.728 1.00 90.00 103 LEU A N 1
ATOM 858 C CA . LEU A 1 103 ? -10.041 -1.793 3.748 1.00 90.00 103 LEU A CA 1
ATOM 859 C C . LEU A 1 103 ? -10.527 -0.366 4.017 1.00 90.00 103 LEU A C 1
ATOM 861 O O . LEU A 1 103 ? -10.539 0.078 5.169 1.00 90.00 103 LEU A O 1
ATOM 865 N N . ARG A 1 104 ? -11.001 0.332 2.981 1.00 91.69 104 ARG A N 1
ATOM 866 C CA . ARG A 1 104 ? -11.592 1.668 3.116 1.00 91.69 104 ARG A CA 1
ATOM 867 C C . ARG A 1 104 ? -12.885 1.633 3.933 1.00 91.69 104 ARG A C 1
ATOM 869 O O . ARG A 1 104 ? -13.063 2.458 4.831 1.00 91.69 104 ARG A O 1
ATOM 876 N N . VAL A 1 105 ? -13.759 0.660 3.675 1.00 92.69 105 VAL A N 1
ATOM 877 C CA . VAL A 1 105 ? -15.009 0.461 4.427 1.00 92.69 105 VAL A CA 1
ATOM 878 C C . VAL A 1 105 ? -14.715 0.090 5.883 1.00 92.69 105 VAL A C 1
ATOM 880 O O . VAL A 1 105 ? -15.284 0.693 6.796 1.00 92.69 105 VAL A O 1
ATOM 883 N N . ILE A 1 106 ? -13.783 -0.836 6.123 1.00 93.25 106 ILE A N 1
ATOM 884 C CA . ILE A 1 106 ? -13.350 -1.230 7.474 1.00 93.25 106 ILE A CA 1
ATOM 885 C C . ILE A 1 106 ? -12.760 -0.037 8.225 1.00 93.25 106 ILE A C 1
ATOM 887 O O . ILE A 1 106 ? -13.076 0.152 9.398 1.00 93.25 106 ILE A O 1
ATOM 891 N N . GLY A 1 107 ? -11.953 0.797 7.566 1.00 91.69 107 GLY A N 1
ATOM 892 C CA . GLY A 1 107 ? -11.390 2.009 8.157 1.00 91.69 107 GLY A CA 1
ATOM 893 C C . GLY A 1 107 ? -12.469 2.996 8.608 1.00 91.69 107 GLY A C 1
ATOM 894 O O . GLY A 1 107 ? -12.404 3.517 9.722 1.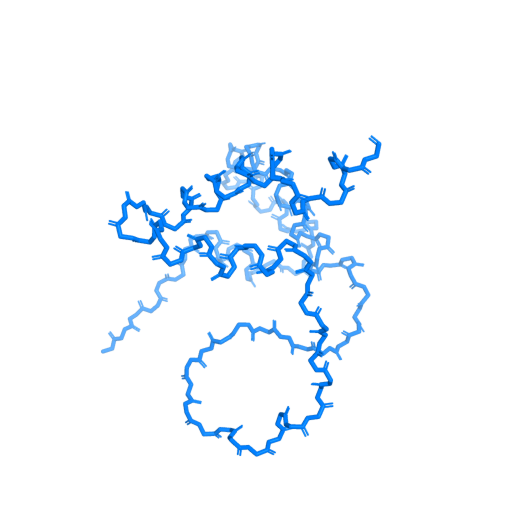00 91.69 107 GLY A O 1
ATOM 895 N N . THR A 1 108 ? -13.504 3.204 7.792 1.00 92.12 108 THR A N 1
ATOM 896 C CA . THR A 1 108 ? -14.660 4.035 8.167 1.00 92.12 108 THR A CA 1
ATOM 897 C C . THR A 1 108 ? -15.423 3.432 9.347 1.00 92.12 108 THR A C 1
ATOM 899 O O . THR A 1 108 ? -15.682 4.137 10.320 1.00 92.12 108 THR A O 1
ATOM 902 N N . ARG A 1 109 ? -15.708 2.123 9.322 1.00 91.56 109 ARG A N 1
ATOM 903 C CA . ARG A 1 109 ? -16.376 1.417 10.433 1.00 91.56 109 ARG A CA 1
ATOM 904 C C . ARG A 1 109 ? -15.544 1.416 11.717 1.00 91.56 109 ARG A C 1
ATOM 906 O O . ARG A 1 109 ? -16.098 1.431 12.810 1.00 91.56 109 ARG A O 1
ATOM 913 N N . TRP A 1 110 ? -14.217 1.408 11.610 1.00 93.12 110 TRP A N 1
ATOM 914 C CA . TRP A 1 110 ? -13.321 1.463 12.762 1.00 93.12 110 TRP A CA 1
ATOM 915 C C . TRP A 1 110 ? -13.387 2.809 13.482 1.00 93.12 110 TRP A C 1
ATOM 917 O O . TRP A 1 110 ? -13.392 2.840 14.713 1.00 93.12 110 TRP A O 1
ATOM 927 N N . LYS A 1 111 ? -13.493 3.919 12.739 1.00 90.56 111 LYS A N 1
ATOM 928 C CA . LYS A 1 111 ? -13.595 5.268 13.321 1.00 90.56 111 LYS A CA 1
ATOM 929 C C . LYS A 1 111 ? -14.782 5.408 14.268 1.00 90.56 111 LYS A C 1
ATOM 931 O O . LYS A 1 111 ? -14.647 6.103 15.261 1.00 90.56 111 LYS A O 1
ATOM 936 N N . THR A 1 112 ? -15.894 4.729 14.004 1.00 88.94 112 THR A N 1
ATOM 937 C CA . THR A 1 112 ? -17.109 4.763 14.837 1.00 88.94 112 THR A CA 1
ATOM 938 C C . THR A 1 112 ? -17.262 3.538 15.743 1.00 88.94 112 THR A C 1
ATOM 940 O O . THR A 1 112 ? -18.230 3.430 16.487 1.00 88.94 112 THR A O 1
ATOM 943 N N . SER A 1 113 ? -16.312 2.599 15.711 1.00 88.12 113 SER A N 1
ATOM 944 C CA . SER A 1 113 ? -16.403 1.351 16.467 1.00 88.12 113 SER A CA 1
ATOM 945 C C . SER A 1 113 ? -16.171 1.583 17.965 1.00 88.12 113 SER A C 1
ATOM 947 O O . SER A 1 113 ? -15.180 2.223 18.321 1.00 88.12 113 SER A O 1
ATOM 949 N N . PRO A 1 114 ? -16.966 0.976 18.865 1.00 86.38 114 PRO A N 1
ATOM 950 C CA . PRO A 1 114 ? -16.698 1.006 20.308 1.00 86.38 114 PRO A CA 1
ATOM 951 C C . PRO A 1 114 ? -15.429 0.222 20.685 1.00 86.38 114 PRO A C 1
ATOM 953 O O . PRO A 1 114 ? -14.912 0.339 21.789 1.00 86.38 114 PRO A O 1
ATOM 956 N N . LYS A 1 115 ? -14.889 -0.590 19.763 1.00 85.00 115 LYS A N 1
ATOM 957 C CA . LYS A 1 115 ? -13.609 -1.293 19.953 1.00 85.00 115 LYS A CA 1
ATOM 958 C C . LYS A 1 115 ? -12.400 -0.397 19.704 1.00 85.00 115 LYS A C 1
ATOM 960 O O . LYS A 1 115 ? -11.285 -0.814 20.010 1.00 85.00 115 LYS A O 1
ATOM 965 N N . ASN A 1 116 ? -12.601 0.783 19.118 1.00 88.56 116 ASN A N 1
ATOM 966 C CA . ASN A 1 116 ? -11.543 1.758 18.936 1.00 88.56 116 ASN A CA 1
ATOM 967 C C . ASN A 1 116 ? -11.254 2.429 20.285 1.00 88.56 116 ASN A C 1
ATOM 969 O O . ASN A 1 116 ? -12.125 3.130 20.796 1.00 88.56 116 ASN A O 1
ATOM 973 N N . PRO A 1 117 ? -10.044 2.269 20.855 1.00 84.88 117 PRO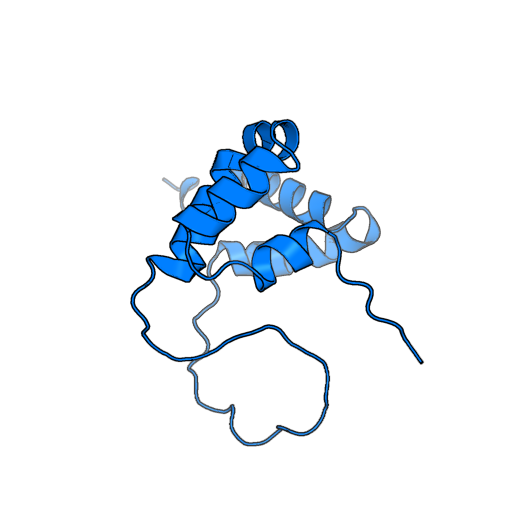 A N 1
ATOM 974 C CA . PRO A 1 117 ? -9.703 2.868 22.144 1.00 84.88 117 PRO A CA 1
ATOM 975 C C . PRO A 1 117 ? -9.880 4.391 22.175 1.00 84.88 117 PRO A C 1
ATOM 977 O O . PRO A 1 117 ? -10.104 4.951 23.238 1.00 84.88 117 PRO A O 1
ATOM 980 N N . LYS A 1 118 ? -9.823 5.058 21.012 1.00 84.88 118 LYS A N 1
ATOM 981 C CA . LYS A 1 118 ? -10.029 6.509 20.888 1.00 84.88 118 LYS A CA 1
ATOM 982 C C . LYS A 1 118 ? -11.475 6.966 21.112 1.00 84.88 118 LYS A C 1
ATOM 984 O O . LYS A 1 118 ? -11.684 8.154 21.301 1.00 84.88 118 LYS A O 1
ATOM 989 N N . ASN A 1 119 ? -12.446 6.054 21.068 1.00 82.62 119 ASN A N 1
ATOM 990 C CA . ASN A 1 119 ? -13.871 6.374 21.201 1.00 82.62 119 ASN A CA 1
ATOM 991 C C . ASN A 1 119 ? -14.412 6.149 22.620 1.00 82.62 119 ASN A C 1
ATOM 993 O O . ASN A 1 119 ? -15.568 6.462 22.874 1.00 82.62 119 ASN A O 1
ATOM 997 N N . ASN A 1 120 ? -13.601 5.584 23.517 1.00 67.62 120 ASN A N 1
ATOM 998 C CA . ASN A 1 120 ? -13.967 5.318 24.911 1.00 67.62 120 ASN A CA 1
ATOM 999 C C . ASN A 1 120 ? -13.267 6.294 25.877 1.00 67.62 120 ASN A C 1
ATOM 1001 O O . ASN A 1 120 ? -12.974 5.912 27.008 1.00 67.62 120 ASN A O 1
ATOM 1005 N N . SER A 1 121 ? -12.927 7.499 25.403 1.00 57.69 121 SER A N 1
ATOM 1006 C CA . SER A 1 121 ? -12.260 8.545 26.186 1.00 57.69 121 SER A CA 1
ATOM 1007 C C . SER A 1 121 ? -13.197 9.693 26.512 1.00 57.69 121 SER A C 1
ATOM 1009 O O . SER A 1 121 ? -14.151 9.911 25.735 1.00 57.69 121 SER A O 1
#